Protein AF-A0A9X1K9R0-F1 (afdb_monomer_lite)

Secondar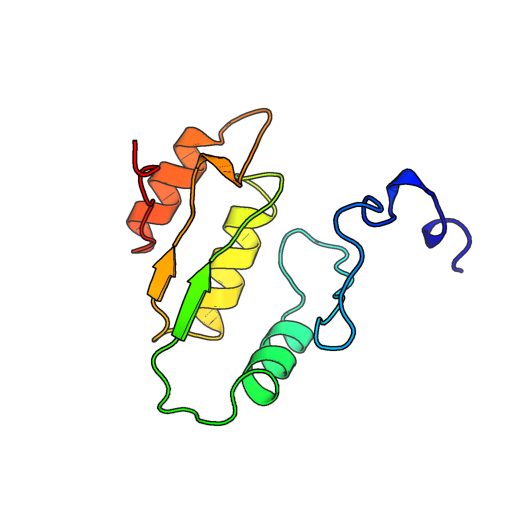y structure (DSSP, 8-state):
--TTTS-GGGSPPGGGPPPTT------SSSSPPHHHHHHHHHHS-S-TTS--EEE--EE-IIIIIHHHHHHHHHH-TTSEEEE-GGGEE-SSSHHHHHHHHHHTT-EEPPP--

Radius of gyration: 15.19 Å; chains: 1; bounding box: 35×41×42 Å

pLDDT: mean 89.05, std 12.3, range [43.03, 98.31]

Structure (mmCIF, N/CA/C/O backbone):
data_AF-A0A9X1K9R0-F1
#
_entry.id   AF-A0A9X1K9R0-F1
#
loop_
_atom_site.group_PDB
_atom_site.id
_atom_site.type_symbol
_atom_site.label_atom_id
_atom_site.label_alt_id
_atom_site.label_comp_id
_atom_site.label_asym_id
_atom_site.label_entity_id
_atom_site.label_seq_id
_atom_site.pdbx_PDB_ins_code
_atom_site.Cartn_x
_atom_site.Cartn_y
_atom_site.Cartn_z
_atom_site.occupancy
_atom_site.B_iso_or_equiv
_atom_site.auth_seq_id
_atom_site.auth_comp_id
_atom_site.auth_asym_id
_atom_site.auth_atom_id
_atom_site.pdbx_PDB_model_num
ATOM 1 N N . LYS A 1 1 ? -7.198 18.097 -23.738 1.00 46.38 1 LYS A N 1
ATOM 2 C CA . LYS A 1 1 ? -6.600 17.279 -22.657 1.00 46.38 1 LYS A CA 1
ATOM 3 C C . LYS A 1 1 ? -7.444 16.008 -22.604 1.00 46.38 1 LYS A C 1
ATOM 5 O O . LYS A 1 1 ? -8.602 16.152 -22.955 1.00 46.38 1 LYS A O 1
ATOM 10 N N . ASP A 1 2 ? -6.866 14.828 -22.373 1.00 54.50 2 ASP A N 1
ATOM 11 C CA . ASP A 1 2 ? -7.560 13.533 -22.109 1.00 54.50 2 ASP A CA 1
ATOM 12 C C . ASP A 1 2 ? -7.376 12.398 -23.132 1.00 54.50 2 ASP A C 1
ATOM 14 O O . ASP A 1 2 ? -7.526 11.243 -22.762 1.00 54.50 2 ASP A O 1
ATOM 18 N N . LYS A 1 3 ? -6.917 12.638 -24.371 1.00 55.00 3 LYS A N 1
ATOM 19 C CA . LYS A 1 3 ? -6.674 11.517 -25.315 1.00 55.00 3 LYS A CA 1
ATOM 20 C C . LYS A 1 3 ? -5.488 10.614 -24.948 1.00 55.00 3 LYS A C 1
ATOM 22 O O . LYS A 1 3 ? -5.422 9.481 -25.402 1.00 55.00 3 LYS A O 1
ATOM 27 N N . GLU A 1 4 ? -4.532 11.113 -24.166 1.00 61.31 4 GLU A N 1
ATOM 28 C CA . GLU A 1 4 ? -3.387 10.311 -23.706 1.00 61.31 4 GLU A CA 1
ATOM 29 C C . GLU A 1 4 ? -3.750 9.368 -22.554 1.00 61.31 4 GLU A C 1
ATOM 31 O O . GLU A 1 4 ? -3.005 8.434 -22.284 1.00 61.31 4 GLU A O 1
ATOM 36 N N . GLU A 1 5 ? -4.884 9.589 -21.891 1.00 59.22 5 GLU A N 1
ATOM 37 C CA . GLU A 1 5 ? -5.274 8.875 -20.669 1.00 59.22 5 GLU A CA 1
ATOM 38 C C . GLU A 1 5 ? -6.210 7.695 -20.950 1.00 59.22 5 GLU A C 1
ATOM 40 O O . GLU A 1 5 ? -6.330 6.786 -20.136 1.00 59.22 5 GLU A O 1
ATOM 45 N N . GLU A 1 6 ? -6.817 7.680 -22.137 1.00 63.00 6 GLU A N 1
ATOM 46 C CA . GLU A 1 6 ? -7.612 6.570 -22.674 1.00 63.00 6 GLU A CA 1
ATOM 47 C C . GLU A 1 6 ? -6.741 5.462 -23.283 1.00 63.00 6 GLU A C 1
ATOM 49 O O . GLU A 1 6 ? -7.260 4.506 -23.859 1.00 63.00 6 GLU A O 1
ATOM 54 N N . ARG A 1 7 ? -5.409 5.578 -23.198 1.00 75.25 7 ARG A N 1
ATOM 55 C CA . ARG A 1 7 ? -4.530 4.533 -23.716 1.00 75.25 7 ARG A CA 1
ATOM 56 C C . ARG A 1 7 ? -4.776 3.228 -22.964 1.00 75.25 7 ARG A C 1
ATOM 58 O O . ARG A 1 7 ? -4.861 3.211 -21.736 1.00 75.25 7 ARG A O 1
ATOM 65 N N . GLU A 1 8 ? -4.848 2.135 -23.718 1.00 72.12 8 GLU A N 1
ATOM 66 C CA . GLU A 1 8 ? -5.106 0.794 -23.183 1.00 72.12 8 GLU A CA 1
ATOM 67 C C . GLU A 1 8 ? -4.061 0.371 -22.138 1.00 72.12 8 GLU A C 1
ATOM 69 O O . GLU A 1 8 ? -4.402 -0.298 -21.169 1.00 72.12 8 GLU A O 1
ATOM 74 N N . ASP A 1 9 ? -2.807 0.816 -22.282 1.00 79.69 9 ASP A N 1
ATOM 75 C CA . ASP A 1 9 ? -1.710 0.519 -21.351 1.00 79.69 9 ASP A CA 1
ATOM 76 C C . ASP A 1 9 ? -1.817 1.244 -19.998 1.00 79.69 9 ASP A C 1
ATOM 78 O O . ASP A 1 9 ? -1.070 0.927 -19.072 1.00 79.69 9 ASP A O 1
ATOM 82 N N . LEU A 1 10 ? -2.751 2.190 -19.870 1.00 80.62 10 LEU A N 1
ATOM 83 C CA . LEU A 1 10 ? -3.058 2.905 -18.630 1.00 80.62 10 LEU A CA 1
ATOM 84 C C . LEU A 1 10 ? -4.347 2.409 -17.960 1.00 80.62 10 LEU A C 1
ATOM 86 O O . LEU A 1 10 ? -4.695 2.898 -16.885 1.00 80.62 10 LEU A O 1
ATOM 90 N N . GLN A 1 11 ? -5.053 1.457 -18.576 1.00 86.19 11 GLN A N 1
ATOM 91 C CA . GLN A 1 11 ? -6.267 0.875 -18.012 1.00 86.19 11 GLN A CA 1
ATOM 92 C C . GLN A 1 11 ? -5.937 -0.266 -17.049 1.00 86.19 11 GLN A C 1
ATOM 94 O O . GLN A 1 11 ? -4.930 -0.964 -17.187 1.00 86.19 11 GLN A O 1
ATOM 99 N N . LEU A 1 12 ? -6.820 -0.482 -16.072 1.00 89.31 12 LEU A N 1
ATOM 100 C CA . LEU A 1 12 ? -6.756 -1.673 -15.231 1.00 89.31 12 LEU A CA 1
ATOM 101 C C . LEU A 1 12 ? -6.914 -2.920 -16.103 1.00 89.31 12 LEU A C 1
ATOM 103 O O . LEU A 1 12 ? -7.723 -2.947 -17.033 1.00 89.31 12 LEU A O 1
ATOM 107 N N . ILE A 1 13 ? -6.158 -3.974 -15.788 1.00 90.94 13 ILE A N 1
ATOM 108 C CA . ILE A 1 13 ? -6.357 -5.256 -16.462 1.00 90.94 13 ILE A CA 1
ATOM 109 C C . ILE A 1 13 ? -7.794 -5.732 -16.198 1.00 90.94 13 ILE A C 1
ATOM 111 O O . ILE A 1 13 ? -8.251 -5.630 -15.059 1.00 90.94 13 ILE A O 1
ATOM 115 N N . PRO A 1 14 ? -8.509 -6.293 -17.192 1.00 90.50 14 PRO A N 1
ATOM 116 C CA . PRO A 1 14 ? -9.924 -6.636 -17.027 1.00 90.50 14 PRO A CA 1
ATOM 117 C C . PRO A 1 14 ? -10.214 -7.560 -15.838 1.00 90.50 14 PRO A C 1
ATOM 119 O O . PRO A 1 14 ? -11.272 -7.457 -15.222 1.00 90.50 14 PRO A O 1
ATOM 122 N N . LEU A 1 15 ? -9.260 -8.427 -15.483 1.00 93.12 15 LEU A N 1
ATOM 123 C CA . LEU A 1 15 ? -9.354 -9.326 -14.329 1.00 93.12 15 LEU A CA 1
ATOM 124 C C . LEU A 1 15 ? -9.432 -8.588 -12.979 1.00 93.12 15 LEU A C 1
ATOM 126 O O . LEU A 1 15 ? -9.961 -9.140 -12.023 1.00 93.12 15 LEU A O 1
ATOM 130 N N . LEU A 1 16 ? -8.926 -7.357 -12.910 1.00 90.62 16 LEU A N 1
ATOM 131 C CA . LEU A 1 16 ? -8.944 -6.486 -11.731 1.00 90.62 16 LEU A CA 1
ATOM 132 C C . LEU A 1 16 ? -9.904 -5.305 -11.937 1.00 90.62 16 LEU A C 1
ATOM 134 O O . LEU A 1 16 ? -9.646 -4.197 -11.469 1.00 90.62 16 LEU A O 1
ATOM 138 N N . SER A 1 17 ? -10.984 -5.520 -12.695 1.00 92.69 17 SER A N 1
ATOM 139 C CA . SER A 1 17 ? -12.029 -4.507 -12.843 1.00 92.69 17 SER A CA 1
ATOM 140 C C . SER A 1 17 ? -12.645 -4.208 -11.474 1.00 92.69 17 SER A C 1
ATOM 142 O O . SER A 1 17 ? -13.007 -5.155 -10.771 1.00 92.69 17 SER A O 1
ATOM 144 N N . PRO A 1 18 ? -12.790 -2.926 -11.105 1.00 93.69 18 PRO A N 1
ATOM 145 C CA . PRO A 1 18 ? -13.232 -2.563 -9.774 1.00 93.69 18 PRO A CA 1
ATOM 146 C C . PRO A 1 18 ? -14.687 -2.975 -9.532 1.00 93.69 18 PRO A C 1
ATOM 148 O O . PRO A 1 18 ? -15.538 -2.870 -10.422 1.00 93.69 18 PRO A O 1
ATOM 151 N N . GLN A 1 19 ? -14.981 -3.412 -8.312 1.00 93.56 19 GLN A N 1
ATOM 152 C CA . GLN A 1 19 ? -16.344 -3.669 -7.848 1.00 93.56 19 GLN A CA 1
ATOM 153 C C . GLN A 1 19 ? -17.066 -2.362 -7.483 1.00 93.56 19 GLN A C 1
ATOM 155 O O . GLN A 1 19 ? -16.454 -1.311 -7.311 1.00 93.56 19 GLN A O 1
ATOM 160 N N . GLY A 1 20 ? -18.396 -2.407 -7.344 1.00 91.38 20 GLY A N 1
ATOM 161 C CA . GLY A 1 20 ? -19.208 -1.203 -7.099 1.00 91.38 20 GLY A CA 1
ATOM 162 C C . GLY A 1 20 ? -18.925 -0.485 -5.771 1.00 91.38 20 GLY A C 1
ATOM 163 O O . GLY A 1 20 ? -19.246 0.690 -5.633 1.00 91.38 20 GLY A O 1
ATOM 164 N N . ASN A 1 21 ? -18.328 -1.183 -4.806 1.00 88.50 21 ASN A N 1
ATOM 165 C CA . ASN A 1 21 ? -17.900 -0.660 -3.508 1.00 88.50 21 ASN A CA 1
ATOM 166 C C . ASN A 1 21 ? -16.401 -0.312 -3.459 1.00 88.50 21 ASN A C 1
ATOM 168 O O . ASN A 1 21 ? -15.907 0.084 -2.406 1.00 88.50 21 ASN A 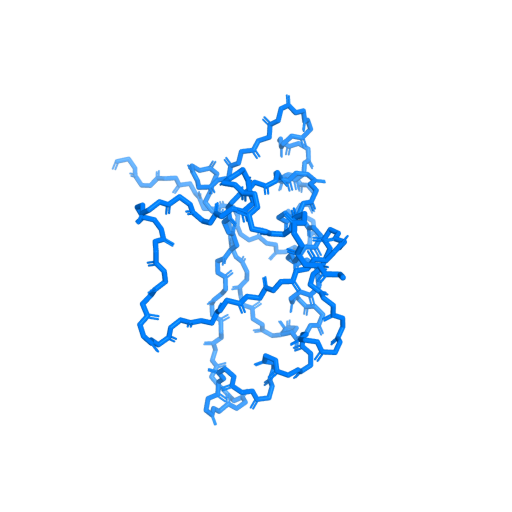O 1
ATOM 172 N N . GLU A 1 22 ? -15.671 -0.480 -4.561 1.00 90.94 22 GLU A N 1
ATOM 173 C CA . GLU A 1 22 ? -14.249 -0.166 -4.640 1.00 90.94 22 GLU A CA 1
ATOM 174 C C . GLU A 1 22 ? -14.029 1.237 -5.198 1.00 90.94 22 GLU A C 1
ATOM 176 O O . GLU A 1 22 ? -14.788 1.758 -6.018 1.00 90.94 22 GLU A O 1
ATOM 181 N N . ARG A 1 23 ? -12.942 1.862 -4.752 1.00 90.56 23 ARG A N 1
ATOM 182 C CA . ARG A 1 23 ? -12.579 3.217 -5.148 1.00 90.56 23 ARG A CA 1
ATOM 183 C C . ARG A 1 23 ? -11.366 3.190 -6.068 1.00 90.56 23 ARG A C 1
ATOM 185 O O . ARG A 1 23 ? -10.301 2.713 -5.688 1.00 90.56 23 ARG A O 1
ATOM 192 N N . VAL A 1 24 ? -11.501 3.791 -7.248 1.00 92.44 24 VAL A N 1
ATOM 193 C CA . VAL A 1 24 ? -10.384 3.979 -8.183 1.00 92.44 24 VAL A CA 1
ATOM 194 C C . VAL A 1 24 ? -9.739 5.337 -7.940 1.00 92.44 24 VAL A C 1
ATOM 196 O O . VAL A 1 24 ? -10.403 6.373 -7.982 1.00 92.44 24 VAL A O 1
ATOM 199 N N . ILE A 1 25 ? -8.429 5.338 -7.698 1.00 91.56 25 ILE A N 1
ATOM 200 C CA . ILE A 1 25 ? -7.649 6.553 -7.464 1.00 91.56 25 ILE A CA 1
ATOM 201 C C . ILE A 1 25 ? -6.627 6.707 -8.578 1.00 91.56 25 ILE A C 1
ATOM 203 O O . ILE A 1 25 ? -5.779 5.843 -8.796 1.00 91.56 25 ILE A O 1
ATOM 207 N N . LYS A 1 26 ? -6.670 7.856 -9.246 1.00 90.00 26 LYS A N 1
ATOM 208 C CA . LYS A 1 26 ? -5.663 8.230 -10.229 1.00 90.00 26 LYS A CA 1
ATOM 209 C C . LYS A 1 26 ? -4.554 9.030 -9.554 1.00 90.00 26 LYS A C 1
ATOM 211 O O . LYS A 1 26 ? -4.815 10.056 -8.932 1.00 90.00 26 LYS A O 1
ATOM 216 N N . LYS A 1 27 ? -3.310 8.577 -9.708 1.00 92.38 27 LYS A N 1
ATOM 217 C CA . LYS A 1 27 ? -2.111 9.259 -9.205 1.00 92.38 27 LYS A CA 1
ATOM 218 C C . LYS A 1 27 ? -1.158 9.568 -10.356 1.00 92.38 27 LYS A C 1
ATOM 220 O O . LYS A 1 27 ? -1.024 8.772 -11.279 1.00 92.38 27 LYS A O 1
ATOM 225 N N . TYR A 1 28 ? -0.471 10.701 -10.266 1.00 91.69 28 TYR A N 1
ATOM 226 C CA . TYR A 1 28 ? 0.528 11.132 -11.257 1.00 91.69 28 TYR A CA 1
ATOM 227 C C . TYR A 1 28 ? 1.972 10.988 -10.748 1.00 91.69 28 TYR A C 1
ATOM 229 O O . TYR A 1 28 ? 2.920 11.186 -11.502 1.00 91.69 28 TYR A O 1
ATOM 237 N N . TYR A 1 29 ? 2.137 10.615 -9.476 1.00 93.00 29 TYR A N 1
ATOM 238 C CA . TYR A 1 29 ? 3.421 10.403 -8.807 1.00 93.00 29 TYR A CA 1
ATOM 239 C C . TYR A 1 29 ? 3.451 9.029 -8.123 1.00 93.00 29 TYR A C 1
ATOM 241 O O . TYR A 1 29 ? 2.484 8.264 -8.197 1.00 93.00 29 TYR A O 1
ATOM 249 N N . PHE A 1 30 ? 4.574 8.675 -7.489 1.00 95.50 30 PHE A N 1
ATOM 250 C CA . PHE A 1 30 ? 4.736 7.365 -6.848 1.00 95.50 30 PHE A CA 1
ATOM 251 C C . PHE A 1 30 ? 3.746 7.155 -5.700 1.00 95.50 30 PHE A C 1
ATOM 253 O O . PHE A 1 30 ? 3.073 6.124 -5.700 1.00 95.50 30 PHE A O 1
ATOM 260 N N . THR A 1 31 ? 3.603 8.147 -4.820 1.00 96.81 31 THR A N 1
ATOM 261 C CA . THR A 1 31 ? 2.660 8.138 -3.693 1.00 96.81 31 THR A CA 1
ATOM 262 C C . THR A 1 31 ? 1.275 8.651 -4.102 1.00 96.81 31 THR A C 1
ATOM 264 O O . THR A 1 31 ? 1.160 9.521 -4.970 1.00 96.81 31 THR A O 1
ATOM 267 N N . ILE A 1 32 ? 0.224 8.143 -3.455 1.00 95.81 32 ILE A N 1
ATOM 268 C CA . ILE A 1 32 ? -1.126 8.723 -3.478 1.00 95.81 32 ILE A CA 1
ATOM 269 C C . ILE A 1 32 ? -1.048 10.205 -3.052 1.00 95.81 32 ILE A C 1
ATOM 271 O O . ILE A 1 32 ? -0.345 10.514 -2.085 1.00 95.81 32 ILE A O 1
ATOM 275 N N . PRO A 1 33 ? -1.743 11.128 -3.745 1.00 95.69 33 PRO A N 1
ATOM 276 C CA . PRO A 1 33 ? -1.713 12.542 -3.387 1.00 95.69 33 PRO A CA 1
ATOM 277 C C . PRO A 1 33 ? -2.147 12.784 -1.928 1.00 95.69 33 PRO A C 1
ATOM 279 O O . PRO A 1 33 ? -3.094 12.136 -1.469 1.00 95.69 33 PRO A O 1
ATOM 282 N N . PRO A 1 34 ? -1.495 13.701 -1.187 1.00 93.75 34 PRO A N 1
ATOM 283 C CA . PRO A 1 34 ? -1.815 13.964 0.219 1.00 93.75 34 PRO A CA 1
ATOM 284 C C . PRO A 1 34 ? -3.288 14.299 0.472 1.00 93.75 34 PRO A C 1
ATOM 286 O O . PRO A 1 34 ? -3.877 13.817 1.436 1.00 93.75 34 PRO A O 1
ATOM 289 N N . GLU A 1 35 ? -3.900 15.085 -0.412 1.00 94.50 35 GLU A N 1
ATOM 290 C CA . GLU A 1 35 ? -5.318 15.431 -0.367 1.00 94.50 35 GLU A CA 1
ATOM 291 C C . GLU A 1 35 ? -6.214 14.195 -0.494 1.00 94.50 35 GLU A C 1
ATOM 293 O O . GLU A 1 35 ? -7.208 14.073 0.217 1.00 94.50 35 GLU A O 1
ATOM 298 N N . THR A 1 36 ? -5.821 13.231 -1.329 1.00 94.75 36 THR A N 1
ATOM 299 C CA . THR A 1 36 ? -6.546 11.969 -1.474 1.00 94.75 36 THR A CA 1
ATOM 300 C C . THR A 1 36 ? -6.345 11.077 -0.252 1.00 94.75 36 THR A C 1
ATOM 302 O O . THR A 1 36 ? -7.300 10.457 0.197 1.00 94.75 36 THR A O 1
ATOM 305 N N . LEU A 1 37 ? -5.147 11.032 0.342 1.00 93.38 37 LEU A N 1
ATOM 306 C CA . LEU A 1 37 ? -4.916 10.299 1.596 1.00 93.38 37 LEU A CA 1
ATOM 307 C C . LEU A 1 37 ? -5.777 10.846 2.746 1.00 93.38 37 LEU A C 1
ATOM 309 O O . LEU A 1 37 ? -6.346 10.064 3.508 1.00 93.38 37 LEU A O 1
ATOM 313 N N . ALA A 1 38 ? -5.899 12.173 2.853 1.00 91.69 38 ALA A N 1
ATOM 314 C CA . ALA A 1 38 ? -6.772 12.816 3.833 1.00 91.69 38 ALA A CA 1
ATOM 315 C C . ALA A 1 38 ? -8.244 12.434 3.611 1.00 91.69 38 ALA A C 1
ATOM 317 O O . ALA A 1 38 ? -8.930 12.057 4.557 1.00 91.69 38 ALA A O 1
ATOM 318 N N . GLU A 1 39 ? -8.701 12.436 2.359 1.00 92.06 39 GLU A N 1
ATOM 319 C CA . GLU A 1 39 ? -10.064 12.035 2.014 1.00 92.06 39 GLU A CA 1
ATOM 320 C C . GLU A 1 39 ? -10.338 10.551 2.323 1.00 92.06 39 GLU A C 1
ATOM 322 O O . GLU A 1 39 ? -11.373 10.217 2.900 1.00 92.06 39 GLU A O 1
ATOM 327 N N . ILE A 1 40 ? -9.407 9.643 1.998 1.00 90.50 40 ILE A N 1
ATOM 328 C CA . ILE A 1 40 ? -9.529 8.212 2.336 1.00 90.50 40 ILE A CA 1
ATOM 329 C C . ILE A 1 40 ? -9.650 8.044 3.854 1.00 90.50 40 ILE A C 1
ATOM 331 O O . ILE A 1 40 ? -10.488 7.281 4.329 1.00 90.50 40 ILE A O 1
ATOM 335 N N . LYS A 1 41 ? -8.853 8.788 4.630 1.00 88.00 41 LYS A N 1
ATOM 336 C CA . LYS A 1 41 ? -8.900 8.748 6.097 1.00 88.00 41 LYS A CA 1
ATOM 337 C C . LYS A 1 41 ? -10.261 9.145 6.666 1.00 88.00 41 LYS A C 1
ATOM 339 O O . LYS A 1 41 ? -10.656 8.601 7.695 1.00 88.00 41 LYS A O 1
ATOM 344 N N . GLU A 1 42 ? -10.950 10.081 6.025 1.00 88.00 42 GLU A N 1
ATOM 345 C CA . GLU A 1 42 ? -12.260 10.570 6.461 1.00 88.00 42 GLU A CA 1
ATOM 346 C C . GLU A 1 42 ? -13.424 9.684 6.005 1.00 88.00 42 GLU A C 1
ATOM 348 O O . GLU A 1 42 ? -14.470 9.694 6.648 1.00 88.00 42 GLU A O 1
ATOM 353 N N . THR A 1 43 ? -13.256 8.932 4.913 1.00 85.75 43 THR A N 1
ATOM 354 C CA . THR A 1 43 ? -14.373 8.266 4.218 1.00 85.75 43 THR A CA 1
ATOM 355 C C . THR A 1 43 ? -14.364 6.744 4.294 1.00 85.75 43 THR A C 1
ATOM 357 O O . THR A 1 43 ? -15.424 6.142 4.154 1.00 85.75 43 THR A O 1
ATOM 360 N N . LEU A 1 44 ? -13.204 6.108 4.489 1.00 79.31 44 LEU A N 1
ATOM 361 C CA . LEU A 1 44 ? -13.086 4.653 4.346 1.00 79.31 44 LEU A CA 1
ATOM 362 C C . LEU A 1 44 ? -13.535 3.872 5.591 1.00 79.31 44 LEU A C 1
ATOM 364 O O . LEU A 1 44 ? -13.995 2.744 5.458 1.00 79.31 44 LEU A O 1
ATOM 368 N N . PHE A 1 45 ? -13.412 4.459 6.785 1.00 75.06 45 PHE A N 1
ATOM 369 C CA . PHE A 1 45 ? -13.719 3.786 8.050 1.00 75.06 45 PHE A CA 1
ATOM 370 C C . PHE A 1 45 ? -14.854 4.496 8.782 1.00 75.06 45 PHE A C 1
ATOM 372 O O . PHE A 1 45 ? -14.794 5.707 9.002 1.00 75.06 45 PHE A O 1
ATOM 379 N N . GLU A 1 46 ? -15.865 3.736 9.203 1.00 72.88 46 GLU A N 1
ATOM 380 C CA . GLU A 1 46 ? -17.029 4.266 9.924 1.00 72.88 46 GLU A CA 1
ATOM 381 C C . GLU A 1 46 ? -16.661 4.763 11.332 1.00 72.88 46 GLU A C 1
ATOM 383 O O . GLU A 1 46 ? -17.243 5.730 11.828 1.00 72.88 46 GLU A O 1
ATOM 388 N N . SER A 1 47 ? -15.663 4.134 11.968 1.00 73.06 47 SER A N 1
ATOM 389 C CA . SER A 1 47 ? -15.177 4.494 13.301 1.00 73.06 47 SER A CA 1
ATOM 390 C C . SER A 1 47 ? -13.673 4.763 13.323 1.00 73.06 47 SER A C 1
ATOM 392 O O . SER A 1 47 ? -12.865 4.110 12.661 1.00 73.06 47 SER A O 1
ATOM 394 N N . LYS A 1 48 ? -13.269 5.725 14.159 1.00 67.50 48 LYS A N 1
ATOM 395 C CA . LYS A 1 48 ? -11.853 5.991 14.448 1.00 67.50 48 LYS A CA 1
ATOM 396 C C . LYS A 1 48 ? -11.221 4.935 15.358 1.00 67.50 48 LYS A C 1
ATOM 398 O O . LYS A 1 48 ? -9.999 4.868 15.394 1.00 67.50 48 LYS A O 1
ATOM 403 N N . GLU A 1 49 ? -12.037 4.155 16.062 1.00 69.31 49 GLU A N 1
ATOM 404 C CA . GLU A 1 49 ? -11.620 3.176 17.076 1.00 69.31 49 GLU A CA 1
ATOM 405 C C . GLU A 1 49 ? -11.451 1.755 16.517 1.00 69.31 49 GLU A C 1
ATOM 407 O O . GLU A 1 49 ? -11.009 0.862 17.232 1.00 69.31 49 GLU A O 1
ATOM 412 N N . GLU A 1 50 ? -11.803 1.530 15.250 1.00 75.94 50 GLU A N 1
ATOM 413 C CA . GLU A 1 50 ? -11.609 0.239 14.595 1.00 75.94 50 GLU A CA 1
ATOM 414 C C . GLU A 1 50 ? -10.111 -0.040 14.406 1.00 75.94 50 GLU A C 1
ATOM 416 O O . GLU A 1 50 ? -9.377 0.815 13.894 1.00 75.94 50 GLU A O 1
ATOM 421 N N . GLN A 1 51 ? -9.660 -1.229 14.826 1.00 73.19 51 GLN A N 1
ATOM 422 C CA . GLN A 1 51 ? -8.325 -1.724 14.495 1.00 73.19 51 GLN A CA 1
ATOM 423 C C . GLN A 1 51 ? -8.267 -1.970 12.989 1.00 73.19 51 GLN A C 1
ATOM 425 O O . GLN A 1 51 ? -9.133 -2.635 12.423 1.00 73.19 51 GLN A O 1
ATOM 430 N N . LYS A 1 52 ? -7.256 -1.398 12.339 1.00 84.31 52 LYS A N 1
ATOM 431 C CA . LYS A 1 52 ? -7.154 -1.372 10.880 1.00 84.31 52 LYS A CA 1
ATOM 432 C C . LYS A 1 52 ? -6.029 -2.281 10.453 1.00 84.31 52 LYS A C 1
ATOM 434 O O . LYS A 1 52 ? -4.881 -2.005 10.772 1.00 84.31 52 LYS A O 1
ATOM 439 N N . GLU A 1 53 ? -6.360 -3.311 9.696 1.00 92.44 53 GLU A N 1
ATOM 440 C CA . GLU A 1 53 ? -5.382 -4.126 8.988 1.00 92.44 53 GLU A CA 1
ATOM 441 C C . GLU A 1 53 ? -5.333 -3.650 7.532 1.00 92.44 53 GLU A C 1
ATOM 443 O O . GLU A 1 53 ? -6.357 -3.622 6.846 1.00 92.44 53 GLU A O 1
ATOM 448 N N . ILE A 1 54 ? -4.160 -3.211 7.068 1.00 94.25 54 ILE A N 1
ATOM 449 C CA . ILE A 1 54 ? -3.974 -2.679 5.713 1.00 94.25 54 ILE A CA 1
ATOM 450 C C . ILE A 1 54 ? -2.919 -3.506 4.980 1.00 94.25 54 ILE A C 1
ATOM 452 O O . ILE A 1 54 ? -1.724 -3.437 5.277 1.00 94.25 54 ILE A O 1
ATOM 456 N N . GLU A 1 55 ? -3.369 -4.238 3.964 1.00 97.06 55 GLU A N 1
ATOM 457 C CA . GLU A 1 55 ? -2.497 -4.903 3.001 1.00 97.06 55 GLU A CA 1
ATOM 458 C C . GLU A 1 55 ? -2.148 -3.960 1.849 1.00 97.06 55 GLU A C 1
ATOM 460 O O . GLU A 1 55 ? -3.023 -3.296 1.285 1.00 97.06 55 GLU A O 1
ATOM 465 N N . VAL A 1 56 ? -0.876 -3.926 1.447 1.00 97.56 56 VAL A N 1
ATOM 466 C CA . VAL A 1 56 ? -0.454 -3.195 0.244 1.00 97.56 56 VAL A CA 1
ATOM 467 C C . VAL A 1 56 ? 0.108 -4.167 -0.788 1.00 97.56 56 VAL A C 1
ATOM 469 O O . VAL A 1 56 ? 1.129 -4.811 -0.562 1.00 97.56 56 VAL A O 1
ATOM 472 N N . VAL A 1 57 ? -0.536 -4.216 -1.956 1.00 97.06 57 VAL A N 1
ATOM 473 C CA . VAL A 1 57 ? -0.189 -5.109 -3.073 1.00 97.06 57 VAL A CA 1
ATOM 474 C C . VAL A 1 57 ? 0.093 -4.328 -4.359 1.00 97.06 57 VAL A C 1
ATOM 476 O O . VAL A 1 57 ? -0.255 -3.150 -4.484 1.00 97.06 57 VAL A O 1
ATOM 479 N N . GLY A 1 58 ? 0.706 -4.986 -5.346 1.00 95.69 58 GLY A N 1
ATOM 480 C CA . GLY A 1 58 ? 0.885 -4.446 -6.695 1.00 95.69 58 GLY A CA 1
ATOM 481 C C . GLY A 1 58 ? 2.339 -4.221 -7.110 1.00 95.69 58 GLY A C 1
ATOM 482 O O . GLY A 1 58 ? 3.268 -4.859 -6.619 1.00 95.69 58 GLY A O 1
ATOM 483 N N . ILE A 1 59 ? 2.540 -3.328 -8.083 1.00 94.75 59 ILE A N 1
ATOM 484 C CA . ILE A 1 59 ? 3.836 -3.094 -8.735 1.00 94.75 59 ILE A CA 1
ATOM 485 C C . ILE A 1 59 ? 4.121 -1.592 -8.899 1.00 94.75 59 ILE A C 1
ATOM 487 O O . ILE A 1 59 ? 3.216 -0.788 -9.097 1.00 94.75 59 ILE A O 1
ATOM 491 N N . GLU A 1 60 ? 5.365 -1.124 -8.844 1.00 96.38 60 GLU A N 1
ATOM 492 C CA . GLU A 1 60 ? 6.614 -1.838 -8.546 1.00 96.38 60 GLU A CA 1
ATOM 493 C C . GLU A 1 60 ? 6.974 -1.743 -7.043 1.00 96.38 60 GLU A C 1
ATOM 495 O O . GLU A 1 60 ? 6.818 -0.670 -6.449 1.00 96.38 60 GLU A O 1
ATOM 500 N N . THR A 1 61 ? 7.460 -2.839 -6.431 1.00 98.06 61 THR A N 1
ATOM 501 C CA . THR A 1 61 ? 7.679 -2.967 -4.969 1.00 98.06 61 THR A CA 1
ATOM 502 C C . THR A 1 61 ? 8.492 -1.816 -4.368 1.00 98.06 61 THR A C 1
ATOM 504 O O . THR A 1 61 ? 8.072 -1.168 -3.414 1.00 98.06 61 THR A O 1
ATOM 507 N N . ASN A 1 62 ? 9.651 -1.513 -4.954 1.00 97.56 62 ASN A N 1
ATOM 508 C CA . ASN A 1 62 ? 10.577 -0.481 -4.476 1.00 97.56 62 ASN A CA 1
ATOM 509 C C . ASN A 1 62 ? 10.187 0.950 -4.880 1.00 97.56 62 ASN A C 1
ATOM 511 O O . ASN A 1 62 ? 10.919 1.885 -4.564 1.00 97.56 62 ASN A O 1
ATOM 515 N N . LEU A 1 63 ? 9.080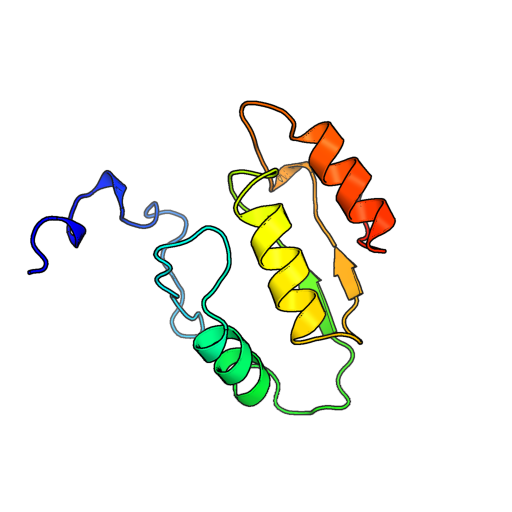 1.123 -5.606 1.00 97.06 63 LEU A N 1
ATOM 516 C CA . LEU A 1 63 ? 8.567 2.423 -6.027 1.00 97.06 63 LEU A CA 1
ATOM 517 C C . LEU A 1 63 ? 7.189 2.657 -5.411 1.00 97.06 63 LEU A C 1
ATOM 519 O O . LEU A 1 63 ? 7.088 3.143 -4.287 1.00 97.06 63 LEU A O 1
ATOM 523 N N . CYS A 1 64 ? 6.124 2.322 -6.139 1.00 97.75 64 CYS A N 1
ATOM 524 C CA . CYS A 1 64 ? 4.757 2.665 -5.765 1.00 97.75 64 CYS A CA 1
ATOM 525 C C . CYS A 1 64 ? 4.296 1.936 -4.502 1.00 97.75 64 CYS A C 1
ATOM 527 O O . CYS A 1 64 ? 3.642 2.568 -3.683 1.00 97.75 64 CYS A O 1
ATOM 529 N N . VAL A 1 65 ? 4.639 0.656 -4.318 1.00 98.19 65 VAL A N 1
ATOM 530 C CA . VAL A 1 65 ? 4.227 -0.100 -3.118 1.00 98.19 65 VAL A CA 1
ATOM 531 C C . VAL A 1 65 ? 4.859 0.519 -1.874 1.00 98.19 65 VAL A C 1
ATOM 533 O O . VAL A 1 65 ? 4.133 0.973 -0.996 1.00 98.19 65 VAL A O 1
ATOM 536 N N . LEU A 1 66 ? 6.191 0.644 -1.849 1.00 98.31 66 LEU A N 1
ATOM 537 C CA . LEU A 1 66 ? 6.929 1.298 -0.765 1.00 98.31 66 LEU A CA 1
ATOM 538 C C . LEU A 1 66 ? 6.404 2.717 -0.493 1.00 98.31 66 LEU A C 1
ATOM 540 O O . LEU A 1 66 ? 6.032 3.039 0.630 1.00 98.31 66 LEU A O 1
ATOM 544 N N . SER A 1 67 ? 6.329 3.565 -1.522 1.00 97.94 67 SER A N 1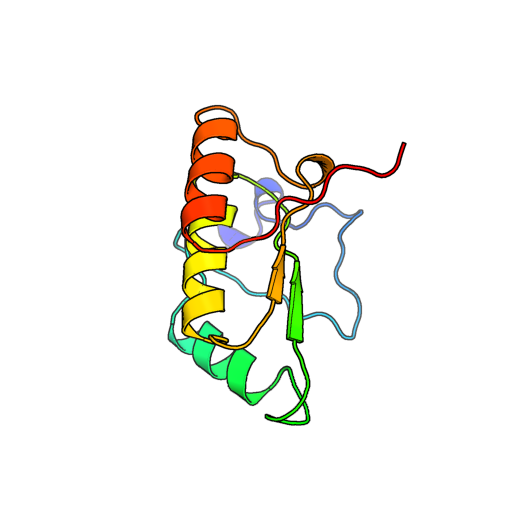
ATOM 545 C CA . SER A 1 67 ? 5.964 4.979 -1.350 1.00 97.94 67 SER A CA 1
ATOM 546 C C . SER A 1 67 ? 4.520 5.160 -0.873 1.00 97.94 67 SER A C 1
ATOM 548 O O . SER A 1 67 ? 4.254 6.028 -0.041 1.00 97.94 67 SER A O 1
ATOM 550 N N . ASN A 1 68 ? 3.585 4.350 -1.385 1.00 97.94 68 ASN A N 1
ATOM 551 C CA . ASN A 1 68 ? 2.190 4.374 -0.946 1.00 97.94 68 ASN A CA 1
ATOM 552 C C . ASN A 1 68 ? 2.038 3.846 0.470 1.00 97.94 68 ASN A C 1
ATOM 554 O O . ASN A 1 68 ? 1.282 4.439 1.230 1.00 97.94 68 ASN A O 1
ATOM 558 N N . LEU A 1 69 ? 2.756 2.781 0.833 1.00 98.06 69 LEU A N 1
ATOM 559 C CA . LEU A 1 69 ? 2.697 2.230 2.179 1.00 98.06 69 LEU A CA 1
ATOM 560 C C . LEU A 1 69 ? 3.101 3.286 3.208 1.00 98.06 69 LEU A C 1
ATOM 562 O O . LEU A 1 69 ? 2.341 3.541 4.136 1.00 98.06 69 LEU A O 1
ATOM 566 N N . ILE A 1 70 ? 4.225 3.978 3.002 1.00 97.50 70 ILE A N 1
ATOM 567 C CA . ILE A 1 70 ? 4.658 5.050 3.914 1.00 97.50 70 ILE A CA 1
ATOM 568 C C . ILE A 1 70 ? 3.631 6.198 3.966 1.00 97.50 70 ILE A C 1
ATOM 570 O O . ILE A 1 70 ? 3.342 6.747 5.035 1.00 97.50 70 ILE A O 1
ATOM 574 N N . GLY A 1 71 ? 3.030 6.549 2.822 1.00 96.44 71 GLY A N 1
ATOM 575 C CA . GLY A 1 71 ? 1.957 7.546 2.761 1.00 96.44 71 GLY A CA 1
ATOM 576 C C . GLY A 1 71 ? 0.712 7.130 3.553 1.00 96.44 71 GLY A C 1
ATOM 577 O O . GLY A 1 71 ? 0.155 7.928 4.305 1.00 96.44 71 GLY A O 1
ATOM 578 N N . LEU A 1 72 ? 0.308 5.866 3.433 1.00 95.94 72 LEU A N 1
ATOM 579 C CA . LEU A 1 72 ? -0.819 5.291 4.161 1.00 95.94 72 LEU A CA 1
ATOM 580 C C . LEU A 1 72 ? -0.524 5.184 5.659 1.00 95.94 72 LEU A C 1
ATOM 582 O O . LEU A 1 72 ? -1.374 5.585 6.445 1.00 95.94 72 LEU A O 1
ATOM 586 N N . GLN A 1 73 ? 0.672 4.752 6.067 1.00 95.06 73 GLN A N 1
ATOM 587 C CA . GLN A 1 73 ? 1.098 4.759 7.475 1.00 95.06 73 GLN A CA 1
ATOM 588 C C . GLN A 1 73 ? 1.003 6.161 8.085 1.00 95.06 73 GLN A C 1
ATOM 590 O O . GLN A 1 73 ? 0.529 6.326 9.204 1.00 95.06 73 GLN A O 1
ATOM 595 N N . SER A 1 74 ? 1.367 7.198 7.326 1.00 93.12 74 SER A N 1
ATOM 596 C CA . SER A 1 74 ? 1.224 8.587 7.784 1.00 93.12 74 SER A CA 1
ATOM 597 C C . SER A 1 74 ? -0.245 8.989 7.990 1.00 93.12 74 SER A C 1
ATOM 599 O O . SER A 1 74 ? -0.565 9.764 8.894 1.00 93.12 74 SER A O 1
ATOM 601 N N . ALA A 1 75 ? -1.161 8.467 7.168 1.00 92.00 75 ALA A N 1
ATOM 602 C CA . ALA A 1 75 ? -2.596 8.707 7.315 1.00 92.00 75 ALA A CA 1
ATOM 603 C C . ALA A 1 75 ? -3.218 7.873 8.455 1.00 92.00 75 ALA A C 1
ATOM 605 O O . ALA A 1 75 ? -4.083 8.380 9.184 1.00 92.00 75 ALA A O 1
ATOM 606 N N . PHE A 1 76 ? -2.741 6.640 8.639 1.00 92.00 76 PHE A N 1
ATOM 607 C CA . PHE A 1 76 ? -3.252 5.619 9.553 1.00 92.00 76 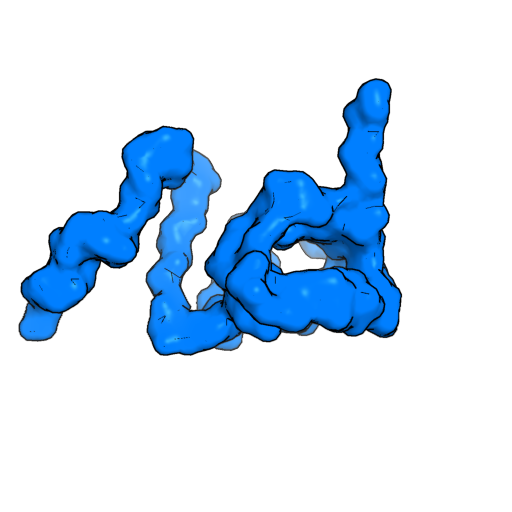PHE A CA 1
ATOM 608 C C . PHE A 1 76 ? -2.140 5.095 10.480 1.00 92.00 76 PHE A C 1
ATOM 610 O O . PHE A 1 76 ? -1.735 3.944 10.352 1.00 92.00 76 PHE A O 1
ATOM 617 N N . PRO A 1 77 ? -1.643 5.912 11.424 1.00 89.69 77 PRO A N 1
ATOM 618 C CA . PRO A 1 77 ? -0.486 5.544 12.247 1.00 89.69 77 PRO A CA 1
ATOM 619 C C . PRO A 1 77 ? -0.726 4.338 13.166 1.00 89.69 77 PRO A C 1
ATOM 621 O O . PRO A 1 77 ? 0.224 3.655 13.518 1.00 89.69 77 PRO A O 1
ATOM 624 N N . GLU A 1 78 ? -1.983 4.072 13.528 1.00 89.44 78 GLU A N 1
ATOM 625 C CA . GLU A 1 78 ? -2.375 2.968 14.420 1.00 89.44 78 GLU A CA 1
ATOM 626 C C . GLU A 1 78 ? -2.784 1.693 13.660 1.00 89.44 78 GLU A C 1
ATOM 628 O O . GLU A 1 78 ? -3.300 0.758 14.265 1.00 89.44 78 GLU A O 1
ATOM 633 N N . ALA A 1 79 ? -2.661 1.675 12.329 1.00 92.25 79 ALA A N 1
ATOM 634 C CA . ALA A 1 79 ? -3.013 0.504 11.534 1.00 92.25 79 ALA A CA 1
ATOM 635 C C . ALA A 1 79 ? -1.860 -0.508 11.497 1.00 92.25 79 ALA A C 1
ATOM 637 O O . ALA A 1 79 ? -0.689 -0.137 11.403 1.00 92.25 79 ALA A O 1
ATOM 638 N N . ASP A 1 80 ? -2.210 -1.789 11.493 1.00 95.00 80 ASP A N 1
ATOM 639 C CA . ASP A 1 80 ? -1.294 -2.891 11.251 1.00 95.00 80 ASP A CA 1
ATOM 640 C C . ASP A 1 80 ? -1.102 -3.055 9.739 1.00 95.00 80 ASP A C 1
ATOM 642 O O . ASP A 1 80 ? -2.032 -3.385 8.999 1.00 95.00 80 ASP A O 1
ATOM 646 N N . PHE A 1 81 ? 0.119 -2.805 9.264 1.00 97.31 81 PHE A N 1
ATOM 647 C CA . PHE A 1 81 ? 0.462 -2.919 7.848 1.00 97.31 81 PHE A CA 1
ATOM 648 C C . PHE A 1 81 ? 1.143 -4.242 7.546 1.00 97.31 81 PHE A C 1
ATOM 650 O O . PHE A 1 81 ? 2.050 -4.671 8.268 1.00 97.31 81 PHE A O 1
ATOM 657 N N . PHE A 1 82 ? 0.775 -4.838 6.416 1.00 97.69 82 PHE A N 1
ATOM 658 C CA . PHE A 1 82 ? 1.430 -6.040 5.932 1.00 97.69 82 PHE A CA 1
ATOM 659 C C . PHE A 1 82 ? 1.528 -6.108 4.409 1.00 97.69 82 PHE A C 1
ATOM 661 O O . PHE A 1 82 ? 0.827 -5.413 3.671 1.00 97.69 82 PHE A O 1
ATOM 668 N N . VAL A 1 83 ? 2.458 -6.941 3.946 1.00 97.94 83 VAL A N 1
ATOM 669 C CA . VAL A 1 83 ? 2.697 -7.224 2.529 1.00 97.94 83 VAL A CA 1
ATOM 670 C C . VAL A 1 83 ? 2.918 -8.722 2.360 1.00 97.94 83 VAL A C 1
ATOM 672 O O . VAL A 1 83 ? 3.809 -9.288 2.999 1.00 97.94 83 VAL A O 1
ATOM 675 N N . ASP A 1 84 ? 2.150 -9.348 1.470 1.00 96.94 84 ASP A N 1
ATOM 676 C CA . ASP A 1 84 ? 2.449 -10.678 0.936 1.00 96.94 84 ASP A CA 1
ATOM 677 C C . ASP A 1 84 ? 3.468 -10.558 -0.217 1.00 96.94 84 ASP A C 1
ATOM 679 O O . ASP A 1 84 ? 3.161 -9.955 -1.254 1.00 96.94 84 ASP A O 1
ATOM 683 N N . PRO A 1 85 ? 4.683 -11.136 -0.097 1.00 95.81 85 PRO A N 1
ATOM 684 C CA . PRO A 1 85 ? 5.681 -11.129 -1.166 1.00 95.81 85 PRO A CA 1
ATOM 685 C C . PRO A 1 85 ? 5.198 -11.725 -2.494 1.00 95.81 85 PRO A C 1
ATOM 687 O O . PRO A 1 85 ? 5.772 -11.416 -3.535 1.00 95.81 85 PRO A O 1
ATOM 690 N N . THR A 1 86 ? 4.170 -12.578 -2.480 1.00 95.69 86 THR A N 1
ATOM 691 C CA . THR A 1 86 ? 3.586 -13.189 -3.683 1.00 95.69 86 THR A CA 1
ATOM 692 C C . THR A 1 86 ? 2.650 -12.245 -4.446 1.00 95.69 86 THR A C 1
ATOM 694 O O . THR A 1 86 ? 2.373 -12.488 -5.622 1.00 95.69 86 THR A O 1
ATOM 697 N N . LEU A 1 87 ? 2.212 -11.147 -3.818 1.00 96.38 87 LEU A N 1
ATOM 698 C CA . LEU A 1 87 ? 1.305 -10.144 -4.392 1.00 96.38 87 LEU A CA 1
ATOM 699 C C . LEU A 1 87 ? 2.011 -8.835 -4.777 1.00 96.38 87 LEU A C 1
ATOM 701 O O . LEU A 1 87 ? 1.367 -7.866 -5.191 1.00 96.38 87 LEU A O 1
ATOM 705 N N . VAL A 1 88 ? 3.342 -8.803 -4.682 1.00 97.31 88 VAL A N 1
ATOM 706 C CA . VAL A 1 88 ? 4.171 -7.675 -5.113 1.00 97.31 88 VAL A CA 1
ATOM 707 C C . VAL A 1 88 ? 5.250 -8.121 -6.089 1.00 97.31 88 VAL A C 1
ATOM 709 O O . VAL A 1 88 ? 5.672 -9.275 -6.108 1.00 97.31 88 VAL A O 1
ATOM 712 N N . SER A 1 89 ? 5.715 -7.204 -6.934 1.00 97.06 89 SER A N 1
ATOM 713 C CA . SER A 1 89 ? 6.781 -7.514 -7.886 1.00 97.06 89 SER A CA 1
ATOM 714 C C . SER A 1 89 ? 7.618 -6.290 -8.246 1.00 97.06 89 SER A C 1
ATOM 716 O O . SER A 1 89 ? 7.121 -5.161 -8.301 1.00 97.06 89 SER A O 1
ATOM 718 N N . SER A 1 90 ? 8.900 -6.517 -8.531 1.00 96.56 90 SER A N 1
ATOM 719 C CA . SER A 1 90 ? 9.801 -5.509 -9.080 1.00 96.56 90 SER A CA 1
ATOM 720 C C . SER A 1 90 ? 10.822 -6.111 -10.038 1.00 96.56 90 SER A C 1
ATOM 722 O O . SER A 1 90 ? 11.116 -7.306 -10.007 1.00 96.56 90 SER A O 1
ATOM 724 N N . ARG A 1 91 ? 11.388 -5.268 -10.905 1.00 95.00 91 ARG A N 1
ATOM 725 C CA . ARG A 1 91 ? 12.511 -5.642 -11.772 1.00 95.00 91 ARG A CA 1
ATOM 726 C C . ARG A 1 91 ? 13.839 -5.589 -11.027 1.00 95.00 91 ARG A C 1
ATOM 728 O O . ARG A 1 91 ? 14.747 -6.351 -11.352 1.00 95.00 91 ARG A O 1
ATOM 735 N N . LYS A 1 92 ? 13.989 -4.645 -10.091 1.00 95.25 92 LYS A N 1
ATOM 736 C CA . LYS A 1 92 ? 15.205 -4.432 -9.289 1.00 95.25 92 LYS A CA 1
ATOM 737 C C . LYS A 1 92 ? 14.838 -3.995 -7.873 1.00 95.25 92 LYS A C 1
ATOM 739 O O . LYS A 1 92 ? 13.790 -3.403 -7.666 1.00 95.25 92 LYS A O 1
ATOM 744 N N . HIS A 1 93 ? 15.722 -4.252 -6.909 1.00 97.00 93 HIS A N 1
ATOM 745 C CA . HIS A 1 93 ? 15.622 -3.750 -5.527 1.00 97.00 93 HIS A CA 1
ATOM 746 C C . HIS A 1 93 ? 14.353 -4.154 -4.747 1.00 97.00 93 HIS A C 1
ATOM 748 O O . HIS A 1 93 ? 14.053 -3.535 -3.731 1.00 97.00 93 HIS A O 1
ATOM 754 N N . GLY A 1 94 ? 13.609 -5.175 -5.190 1.00 96.31 94 GLY A N 1
ATOM 755 C CA . GLY A 1 94 ? 12.376 -5.614 -4.521 1.00 96.31 94 GLY A CA 1
ATOM 756 C C . GLY A 1 94 ? 12.631 -6.158 -3.122 1.00 96.31 94 GLY A C 1
ATOM 757 O O . GLY A 1 94 ? 11.997 -5.713 -2.174 1.00 96.31 94 GLY A O 1
ATOM 758 N N . GLU A 1 95 ? 13.618 -7.045 -2.986 1.00 96.56 95 GLU A N 1
ATOM 759 C CA . GLU A 1 95 ? 14.031 -7.603 -1.693 1.00 96.56 95 GLU A CA 1
ATOM 760 C C . GLU A 1 95 ? 14.497 -6.506 -0.730 1.00 96.56 95 GLU A C 1
ATOM 762 O O . GLU A 1 95 ? 13.994 -6.427 0.383 1.00 96.56 95 GLU A O 1
ATOM 767 N N . SER A 1 96 ? 15.358 -5.588 -1.185 1.00 97.94 96 SER A N 1
ATOM 768 C CA . SER A 1 96 ? 15.816 -4.458 -0.365 1.00 97.94 96 SER A CA 1
ATOM 769 C C . SER A 1 96 ? 14.670 -3.542 0.075 1.00 97.94 96 SER A C 1
ATOM 771 O O . SER A 1 96 ? 14.707 -2.995 1.172 1.00 97.94 96 SER A O 1
ATOM 773 N N . ALA A 1 97 ? 13.642 -3.363 -0.760 1.00 98.06 97 ALA A N 1
ATOM 774 C CA . ALA A 1 97 ? 12.454 -2.611 -0.370 1.00 98.06 97 ALA A CA 1
ATOM 775 C C . ALA A 1 97 ? 11.619 -3.359 0.679 1.00 98.06 97 ALA A C 1
ATOM 777 O O . ALA A 1 97 ? 11.148 -2.730 1.619 1.00 98.06 97 ALA A O 1
ATOM 778 N N . LEU A 1 98 ? 11.465 -4.682 0.559 1.00 97.81 98 LEU A N 1
ATOM 779 C CA . LEU A 1 98 ? 10.788 -5.500 1.573 1.00 97.81 98 LEU A CA 1
ATOM 780 C C . LEU A 1 98 ? 11.550 -5.511 2.904 1.00 97.81 98 LEU A C 1
ATOM 782 O O . LEU A 1 98 ? 10.925 -5.460 3.958 1.00 97.81 98 LEU A O 1
ATOM 786 N N . GLU A 1 99 ? 12.883 -5.555 2.871 1.00 97.81 99 GLU A N 1
ATOM 787 C CA . GLU A 1 99 ? 13.723 -5.406 4.064 1.00 97.81 99 GLU A CA 1
ATOM 788 C C . GLU A 1 99 ? 13.518 -4.038 4.713 1.00 97.81 99 GLU A C 1
ATOM 790 O O . GLU A 1 99 ? 13.222 -3.974 5.901 1.00 97.81 99 GLU A O 1
ATOM 795 N N . LEU A 1 100 ? 13.563 -2.961 3.926 1.00 98.06 100 LEU A N 1
ATOM 796 C CA . LEU A 1 100 ? 13.318 -1.610 4.426 1.00 98.06 100 LEU A CA 1
ATOM 797 C C . LEU A 1 100 ? 11.915 -1.464 5.034 1.00 98.06 100 LEU A C 1
ATOM 799 O O . LEU A 1 100 ? 11.751 -0.799 6.050 1.00 98.06 100 LEU A O 1
ATOM 803 N N . LEU A 1 101 ? 10.893 -2.094 4.450 1.00 97.75 101 LEU A N 1
ATOM 804 C CA . LEU A 1 101 ? 9.537 -2.079 5.006 1.00 97.75 101 LEU A CA 1
ATOM 805 C C . LEU A 1 101 ? 9.468 -2.715 6.404 1.00 97.75 101 LEU A C 1
ATOM 807 O O . LEU A 1 101 ? 8.717 -2.226 7.247 1.00 97.75 101 LEU A O 1
ATOM 811 N N . LYS A 1 102 ? 10.285 -3.736 6.696 1.00 97.19 102 LYS A N 1
ATOM 812 C CA . LYS A 1 102 ? 10.374 -4.302 8.054 1.00 97.19 102 LYS A CA 1
ATOM 813 C C . LYS A 1 102 ? 10.884 -3.273 9.063 1.00 97.19 102 LYS A C 1
ATOM 815 O O . LYS A 1 102 ? 10.376 -3.234 10.180 1.00 97.19 102 LYS A O 1
ATOM 820 N N . ASP A 1 103 ? 11.816 -2.405 8.664 1.00 97.31 103 ASP A N 1
ATOM 821 C CA . ASP A 1 103 ? 12.315 -1.318 9.520 1.00 97.31 103 ASP A CA 1
ATOM 822 C C . ASP A 1 103 ? 11.217 -0.286 9.844 1.00 97.31 103 ASP A C 1
ATOM 824 O O . ASP A 1 103 ? 11.252 0.356 10.893 1.00 97.31 103 ASP A O 1
ATOM 828 N N . PHE A 1 104 ? 10.200 -0.173 8.982 1.00 96.06 104 PHE A N 1
ATOM 829 C CA . PHE A 1 104 ? 8.981 0.615 9.206 1.00 96.06 104 PHE A CA 1
ATOM 830 C C . PHE A 1 104 ? 7.863 -0.169 9.911 1.00 96.06 104 PHE A C 1
ATOM 832 O O . PHE A 1 104 ? 6.697 0.226 9.859 1.00 96.06 104 PHE A O 1
ATOM 839 N N . ASN A 1 105 ? 8.206 -1.271 10.584 1.00 95.62 105 ASN A N 1
ATOM 840 C CA . ASN A 1 105 ? 7.280 -2.103 11.350 1.00 95.62 105 ASN A CA 1
ATOM 841 C C . ASN A 1 105 ? 6.146 -2.714 10.498 1.00 95.62 105 ASN A C 1
ATOM 843 O O . ASN A 1 105 ? 5.044 -2.947 10.991 1.00 95.62 105 ASN A O 1
ATOM 847 N N . VAL A 1 106 ? 6.416 -2.972 9.214 1.00 97.31 106 VAL A N 1
ATOM 848 C CA . VAL A 1 106 ? 5.499 -3.677 8.309 1.00 97.31 106 VAL A CA 1
ATOM 849 C C . VAL A 1 106 ? 5.732 -5.178 8.403 1.00 97.31 106 VAL A C 1
ATOM 851 O O . VAL A 1 106 ? 6.862 -5.660 8.274 1.00 97.31 106 VAL A O 1
ATOM 854 N N . SER A 1 107 ? 4.650 -5.934 8.563 1.00 97.56 107 SER A N 1
ATOM 855 C CA . SER A 1 107 ? 4.703 -7.393 8.576 1.00 97.56 107 SER A CA 1
ATOM 856 C C . SER A 1 107 ? 4.833 -7.943 7.158 1.00 97.56 107 SER A C 1
ATOM 858 O O . SER A 1 107 ? 3.955 -7.761 6.320 1.00 97.56 107 SER A O 1
ATOM 860 N N . ILE A 1 108 ? 5.918 -8.659 6.877 1.00 96.81 108 ILE A N 1
ATOM 861 C CA . ILE A 1 108 ? 6.055 -9.401 5.620 1.00 96.81 108 ILE A CA 1
ATOM 862 C C . ILE A 1 108 ? 5.539 -10.817 5.867 1.00 96.81 108 ILE A C 1
ATOM 864 O O . ILE A 1 108 ? 6.214 -11.602 6.537 1.00 96.81 108 ILE A O 1
ATOM 868 N N . ILE A 1 109 ? 4.326 -11.119 5.397 1.00 91.75 109 ILE A N 1
ATOM 869 C CA . ILE A 1 109 ? 3.670 -12.402 5.675 1.00 91.75 109 ILE A CA 1
ATOM 870 C C . ILE A 1 109 ? 4.223 -13.489 4.755 1.00 91.75 109 ILE A C 1
ATOM 872 O O . ILE A 1 109 ? 4.269 -13.333 3.539 1.00 91.75 109 ILE A O 1
ATOM 876 N N . GLU A 1 110 ? 4.680 -14.599 5.334 1.00 76.12 110 GLU A N 1
ATOM 877 C CA . GLU A 1 110 ? 5.084 -15.749 4.528 1.00 76.12 110 GLU A CA 1
ATOM 878 C C . GLU A 1 110 ? 3.840 -16.462 3.978 1.00 76.12 110 GLU A C 1
ATOM 880 O O . GLU A 1 110 ? 2.864 -16.646 4.717 1.00 76.12 110 GLU A O 1
ATOM 885 N N . PRO A 1 111 ? 3.860 -16.910 2.711 1.00 61.47 111 PRO A N 1
ATOM 886 C CA . PRO A 1 111 ? 2.755 -17.675 2.162 1.00 61.47 111 PRO A CA 1
ATOM 887 C C . PRO A 1 111 ? 2.558 -18.949 2.989 1.00 61.47 111 PRO A C 1
ATOM 889 O O . PRO A 1 111 ? 3.502 -19.709 3.234 1.00 61.47 111 PRO A O 1
ATOM 892 N N . LYS A 1 112 ? 1.318 -19.200 3.424 1.00 54.66 112 LYS A N 1
ATOM 893 C CA . LYS A 1 112 ? 0.964 -20.477 4.055 1.00 54.66 112 LYS A CA 1
ATOM 894 C C . LYS A 1 112 ? 1.172 -21.584 3.014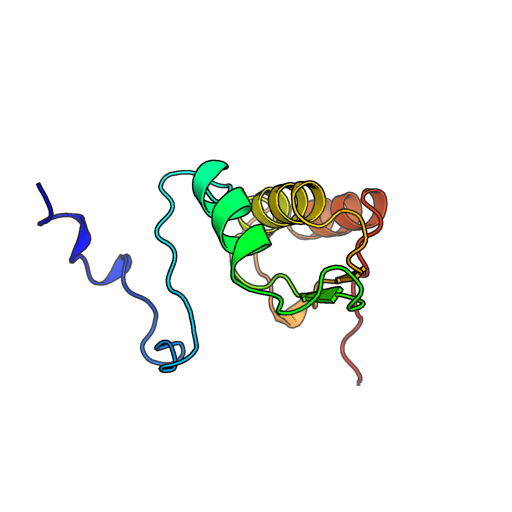 1.00 54.66 112 LYS A C 1
ATOM 896 O O . LYS A 1 112 ? 0.506 -21.580 1.982 1.00 54.66 112 LYS A O 1
ATOM 901 N N . LYS A 1 113 ? 2.143 -22.465 3.278 1.00 43.03 113 LYS A N 1
ATOM 902 C CA . LYS A 1 113 ? 2.420 -23.670 2.478 1.00 43.03 113 LYS A CA 1
ATOM 903 C C . LYS A 1 113 ? 1.219 -24.603 2.408 1.00 43.03 113 LYS A C 1
ATOM 905 O O . LYS A 1 113 ? 0.517 -24.721 3.438 1.00 43.03 113 LYS A O 1
#

InterPro domains:
  IPR036380 Isochorismatase-like superfamily [SSF52499] (8-108)

Organism: Enterococcus faecium (NCBI:txid1352)

Sequence (113 aa):
KDKEEEREDLQLIPLLSPQGNERVIKKYYFTIPPETLAEIKETLFESKEEQKEIEVVGIETNLCVLSNLIGLQSAFPEADFFVDPTLVSSRKHGESALELLKDFNVSIIEPKK

Foldseek 3Di:
DPPVCPDPVNDDDPVPPDDPPDDDADDPALEGDLVVLLVCLVPVDPDPPDAAEDEFFDDDQQTNSLRHVVSNCVSVVRHAAEYEPVRHHHPDCNVVSVVVVVVVVYHHDYPDD